Protein AF-A0A0J1BGK0-F1 (afdb_monomer_lite)

Secondary structure (DSSP, 8-state):
---SSTTHHHHHHHHHHHHHHHTTS-TTT-EEEEEEEETTEEEEEEEEEEE-TT--EEEEEEEEEE------S---------

Foldseek 3Di:
DPPPDPCPVVFVVVC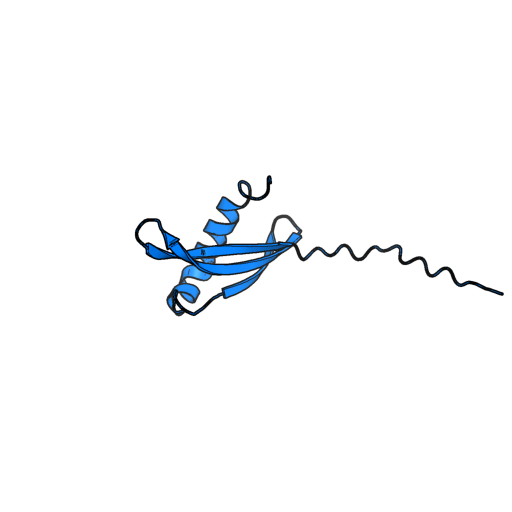VVCVVVVVVDDLVPDKDWDFDDDPNFTKIWIWHWDQDPVGDTDITTDDIDGPPPPPPPPPPPPPPDD

Sequence (82 aa):
MKILTENKDLYKNLLKRFNKLLSTLDVNSDFLEISTHYNGAQIQVRICGRPDEANNLSWDVVRVINNSIVIPSELHTSTLEK

Structure (mmCIF, N/CA/C/O backbone):
data_AF-A0A0J1BGK0-F1
#
_entry.id   AF-A0A0J1BGK0-F1
#
loop_
_atom_site.group_PDB
_atom_site.id
_atom_site.type_symbol
_atom_site.label_atom_id
_atom_site.label_alt_id
_atom_site.label_comp_id
_atom_site.label_asym_id
_atom_sit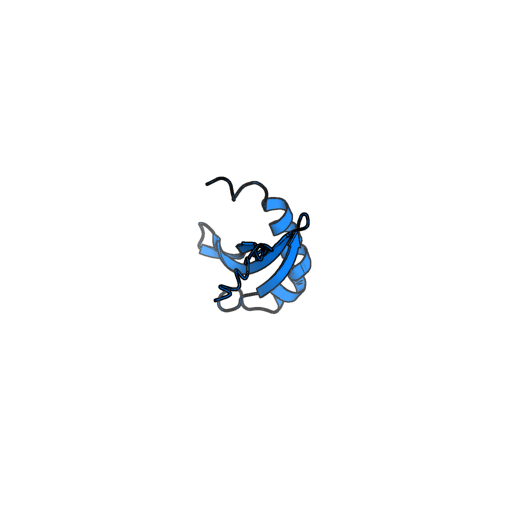e.label_entity_id
_atom_site.label_seq_id
_atom_site.pdbx_PDB_ins_code
_atom_site.Cartn_x
_atom_site.Cartn_y
_atom_site.Cartn_z
_atom_site.occupancy
_atom_site.B_iso_or_equiv
_atom_site.auth_seq_id
_atom_site.auth_comp_id
_atom_site.auth_asym_id
_atom_site.auth_atom_id
_atom_site.pdbx_PDB_model_num
ATOM 1 N N . MET A 1 1 ? -10.312 18.167 -4.810 1.00 36.84 1 MET A N 1
ATOM 2 C CA . MET A 1 1 ? -9.770 16.909 -4.247 1.00 36.84 1 MET A CA 1
ATOM 3 C C . MET A 1 1 ? -8.823 17.241 -3.100 1.00 36.84 1 MET A C 1
ATOM 5 O O . MET A 1 1 ? -7.736 17.731 -3.358 1.00 36.84 1 MET A O 1
ATOM 9 N N . LYS A 1 2 ? -9.246 17.051 -1.844 1.00 30.95 2 LYS A N 1
ATOM 10 C CA . LYS A 1 2 ? -8.506 17.440 -0.620 1.00 30.95 2 LYS A CA 1
ATOM 11 C C . LYS A 1 2 ? -8.049 16.224 0.216 1.00 30.95 2 LYS A C 1
ATOM 13 O O . LYS A 1 2 ? -7.858 16.339 1.411 1.00 30.95 2 LYS A O 1
ATOM 18 N N . ILE A 1 3 ? -7.908 15.049 -0.409 1.00 43.94 3 ILE A N 1
ATOM 19 C CA . ILE A 1 3 ? -7.715 13.754 0.287 1.00 43.94 3 ILE A CA 1
ATOM 20 C C . ILE A 1 3 ? -6.219 13.399 0.484 1.00 43.94 3 ILE A C 1
ATOM 22 O O . ILE A 1 3 ? -5.873 12.526 1.275 1.00 43.94 3 ILE A O 1
ATOM 26 N N . LEU A 1 4 ? -5.299 14.072 -0.219 1.00 45.78 4 LEU A N 1
ATOM 27 C CA . LEU A 1 4 ? -3.918 13.587 -0.376 1.00 45.78 4 LEU A CA 1
ATOM 28 C C . LEU A 1 4 ? -2.929 14.021 0.721 1.00 45.78 4 LEU A C 1
ATOM 30 O O . LEU A 1 4 ? -1.906 13.362 0.895 1.00 45.78 4 LEU A O 1
ATOM 34 N N . THR A 1 5 ? -3.179 15.111 1.450 1.00 43.91 5 THR A N 1
ATOM 35 C CA . THR A 1 5 ? -2.139 15.725 2.299 1.00 43.91 5 THR A CA 1
ATOM 36 C C . THR A 1 5 ? -2.106 15.206 3.739 1.00 43.91 5 THR A C 1
ATOM 38 O O . THR A 1 5 ? -1.017 15.082 4.291 1.00 43.91 5 THR A O 1
ATOM 41 N N . GLU A 1 6 ? -3.246 14.836 4.331 1.00 51.78 6 GLU A N 1
ATOM 42 C CA . GLU A 1 6 ? -3.338 14.395 5.741 1.00 51.78 6 GLU A CA 1
ATOM 43 C C . GLU A 1 6 ? -2.894 12.939 5.978 1.00 51.78 6 GLU A C 1
ATOM 45 O O . GLU A 1 6 ? -2.736 12.511 7.115 1.00 51.78 6 GLU A O 1
ATOM 50 N N . ASN A 1 7 ? -2.627 12.169 4.921 1.00 66.25 7 ASN A N 1
ATOM 51 C CA . ASN A 1 7 ? -2.347 10.734 5.030 1.00 66.25 7 ASN A CA 1
ATOM 52 C C . ASN A 1 7 ? -0.852 10.355 4.993 1.00 66.25 7 ASN A C 1
ATOM 54 O O . ASN A 1 7 ? -0.511 9.179 5.120 1.00 66.25 7 ASN A O 1
ATOM 58 N N . LYS A 1 8 ? 0.071 11.314 4.831 1.00 75.19 8 LYS A N 1
ATOM 59 C CA . LYS A 1 8 ? 1.502 10.996 4.637 1.00 75.19 8 LYS A CA 1
ATOM 60 C C . LYS A 1 8 ? 2.135 10.287 5.838 1.00 75.19 8 LYS A C 1
ATOM 62 O O . LYS A 1 8 ? 2.918 9.356 5.647 1.00 75.19 8 LYS A O 1
ATOM 67 N N . ASP A 1 9 ? 1.790 10.693 7.057 1.00 83.44 9 ASP A N 1
ATOM 68 C CA . ASP A 1 9 ? 2.325 10.061 8.268 1.00 83.44 9 ASP A CA 1
ATOM 69 C C . ASP A 1 9 ? 1.722 8.674 8.497 1.00 83.44 9 ASP A C 1
ATOM 71 O O . ASP A 1 9 ? 2.441 7.740 8.856 1.00 83.44 9 ASP A O 1
ATOM 75 N N . LEU A 1 10 ? 0.427 8.500 8.202 1.00 83.56 10 LEU A N 1
ATOM 76 C CA . LEU A 1 10 ? -0.217 7.186 8.185 1.00 83.56 10 LEU A CA 1
ATOM 77 C C . LEU A 1 10 ? 0.517 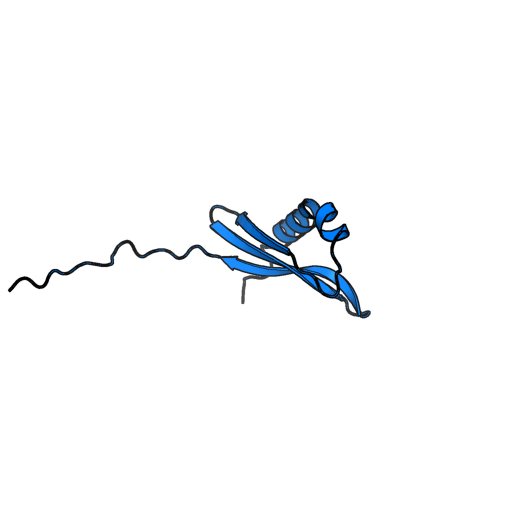6.235 7.230 1.00 83.56 10 LEU A C 1
ATOM 79 O O . LEU A 1 10 ? 0.839 5.115 7.619 1.00 83.56 10 LEU A O 1
ATOM 83 N N . TYR A 1 11 ? 0.830 6.682 6.011 1.00 88.31 11 TYR A N 1
ATOM 84 C CA . TYR A 1 11 ? 1.473 5.833 5.003 1.00 88.31 11 TYR A CA 1
ATOM 85 C C . TYR A 1 11 ? 2.871 5.408 5.436 1.00 88.31 11 TYR A C 1
ATOM 87 O O . TYR A 1 11 ? 3.185 4.219 5.421 1.00 88.31 11 TYR A O 1
ATOM 95 N N . LYS A 1 12 ? 3.682 6.357 5.918 1.00 89.50 12 LYS A N 1
ATOM 96 C CA . LYS A 1 12 ? 5.012 6.062 6.466 1.00 89.50 12 LYS A CA 1
ATOM 97 C C . LYS A 1 12 ? 4.942 5.066 7.623 1.00 89.50 12 LYS A C 1
ATOM 99 O O . LYS A 1 12 ? 5.737 4.128 7.674 1.00 89.50 12 LYS A O 1
ATOM 104 N N . ASN A 1 13 ? 3.984 5.242 8.533 1.00 90.06 13 ASN A N 1
ATOM 105 C CA . ASN A 1 13 ? 3.804 4.349 9.674 1.00 90.06 13 ASN A CA 1
ATOM 106 C C . ASN A 1 13 ? 3.380 2.939 9.246 1.00 90.06 13 ASN A C 1
ATOM 108 O O . ASN A 1 13 ? 3.906 1.963 9.783 1.00 90.06 13 ASN A O 1
ATOM 112 N N . LEU A 1 14 ? 2.479 2.813 8.268 1.00 90.31 14 LEU A N 1
ATOM 113 C CA . LEU A 1 14 ? 2.061 1.520 7.725 1.00 90.31 14 LEU A CA 1
ATOM 114 C C . LEU A 1 14 ? 3.223 0.805 7.031 1.00 90.31 14 LEU A C 1
ATOM 116 O O . LEU A 1 14 ? 3.522 -0.335 7.380 1.00 90.31 14 LEU A O 1
ATOM 120 N N . LEU A 1 15 ? 3.937 1.483 6.130 1.00 92.38 15 LEU A N 1
ATOM 121 C CA . LEU A 1 15 ? 5.092 0.904 5.439 1.00 92.38 15 LEU A CA 1
ATOM 122 C C . LEU A 1 15 ? 6.168 0.445 6.430 1.00 92.38 15 LEU A C 1
ATOM 124 O O . LEU A 1 15 ? 6.663 -0.675 6.332 1.00 92.38 15 LEU A O 1
ATOM 128 N N . LYS A 1 16 ? 6.470 1.254 7.454 1.00 93.69 16 LYS A N 1
ATOM 129 C CA . LYS A 1 16 ? 7.421 0.876 8.509 1.00 93.69 16 LYS A CA 1
ATOM 130 C C . LYS A 1 16 ? 6.946 -0.339 9.308 1.00 93.69 16 LYS A C 1
ATOM 132 O O . LYS A 1 16 ? 7.738 -1.240 9.575 1.00 93.69 16 LYS A O 1
ATOM 137 N N . ARG A 1 17 ? 5.665 -0.374 9.689 1.00 93.31 17 ARG A N 1
ATOM 138 C CA . ARG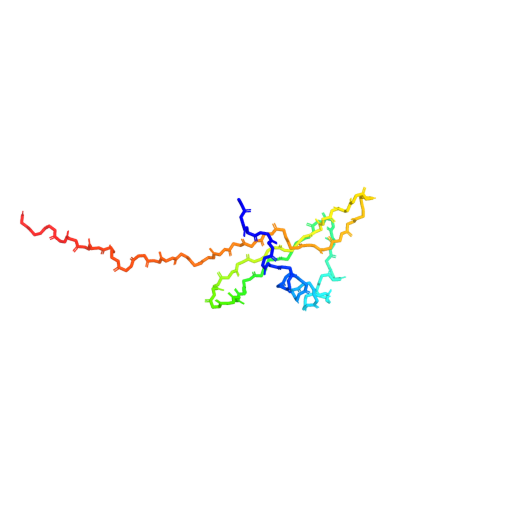 A 1 17 ? 5.071 -1.464 10.478 1.00 93.31 17 ARG A CA 1
ATOM 139 C C . ARG A 1 17 ? 5.099 -2.794 9.730 1.00 93.31 17 ARG A C 1
ATOM 141 O O . ARG A 1 17 ? 5.370 -3.822 10.344 1.00 93.31 17 ARG A O 1
ATOM 148 N N . PHE A 1 18 ? 4.829 -2.770 8.429 1.00 93.38 18 PHE A N 1
ATOM 149 C CA . PHE A 1 18 ? 4.742 -3.974 7.606 1.00 93.38 18 PHE A CA 1
ATOM 150 C C . PHE A 1 18 ? 6.021 -4.280 6.823 1.00 93.38 18 PHE A C 1
ATOM 152 O O . PHE A 1 18 ? 6.048 -5.278 6.116 1.00 93.38 18 PHE A O 1
ATOM 159 N N . ASN A 1 19 ? 7.102 -3.513 6.999 1.00 93.56 19 ASN A N 1
ATOM 160 C CA . ASN A 1 19 ? 8.351 -3.663 6.242 1.00 93.56 19 ASN A CA 1
ATOM 161 C C . ASN A 1 19 ? 8.872 -5.111 6.191 1.00 93.56 19 ASN A C 1
ATOM 163 O O . ASN A 1 19 ? 9.201 -5.623 5.127 1.00 93.56 19 ASN A O 1
ATOM 167 N N . LYS A 1 20 ? 8.882 -5.814 7.332 1.00 95.19 20 LYS A N 1
ATOM 168 C CA . LYS A 1 20 ? 9.338 -7.212 7.390 1.00 95.19 20 LYS A CA 1
ATOM 169 C C . LYS A 1 20 ? 8.452 -8.156 6.568 1.00 95.19 20 LYS A C 1
ATOM 171 O O . LYS A 1 20 ? 8.969 -9.069 5.942 1.00 95.19 20 LYS A O 1
ATOM 176 N N . LEU A 1 21 ? 7.139 -7.935 6.558 1.00 93.38 21 LEU A N 1
ATOM 177 C CA . LEU A 1 21 ? 6.210 -8.726 5.748 1.00 93.38 21 LEU A CA 1
ATOM 178 C C . LEU A 1 21 ? 6.344 -8.368 4.264 1.00 93.38 21 LEU A C 1
ATOM 180 O O . LEU A 1 21 ? 6.406 -9.243 3.417 1.00 93.38 21 LEU A O 1
ATOM 184 N N . LEU A 1 22 ? 6.457 -7.080 3.949 1.00 94.56 22 LEU A N 1
ATOM 185 C CA . LEU A 1 22 ? 6.664 -6.605 2.583 1.00 94.56 22 LEU A CA 1
ATOM 186 C C . LEU A 1 22 ? 7.981 -7.125 1.983 1.00 94.56 22 LEU A C 1
ATOM 188 O O . LEU A 1 22 ? 8.040 -7.380 0.788 1.00 94.56 22 LEU A O 1
ATOM 192 N N . SER A 1 23 ? 9.020 -7.350 2.799 1.00 93.88 23 SER A N 1
ATOM 193 C CA . SER A 1 23 ? 10.281 -7.947 2.330 1.00 93.88 23 SER A CA 1
ATOM 194 C C . SER A 1 23 ? 10.186 -9.426 1.942 1.00 93.88 23 SER A C 1
ATOM 196 O O . SER A 1 23 ? 11.121 -9.945 1.340 1.00 93.88 23 SER A O 1
ATOM 198 N N . THR A 1 24 ? 9.092 -10.115 2.286 1.00 96.00 24 THR A N 1
ATOM 199 C CA . THR A 1 24 ? 8.861 -11.515 1.888 1.00 96.00 24 THR A CA 1
ATOM 200 C C . THR A 1 24 ? 7.959 -11.649 0.662 1.00 96.00 24 THR A C 1
ATOM 202 O O . THR A 1 24 ? 7.670 -12.770 0.262 1.00 96.00 24 THR A O 1
ATOM 205 N N . LEU A 1 25 ? 7.481 -10.532 0.112 1.00 94.75 25 LEU A N 1
ATOM 206 C CA . LEU A 1 25 ? 6.571 -10.474 -1.030 1.00 94.75 25 LEU A CA 1
ATOM 207 C C . LEU A 1 25 ? 7.303 -9.955 -2.272 1.00 94.75 25 LEU A C 1
ATOM 209 O O . LEU A 1 25 ? 8.269 -9.195 -2.161 1.00 94.75 25 LEU A O 1
ATOM 213 N N . ASP A 1 26 ? 6.821 -10.325 -3.453 1.00 94.75 26 ASP A N 1
ATOM 214 C CA . ASP A 1 26 ? 7.312 -9.784 -4.718 1.00 94.75 26 ASP A CA 1
ATOM 215 C C . ASP A 1 26 ? 6.627 -8.449 -5.035 1.00 94.75 26 ASP A C 1
ATOM 217 O O . ASP A 1 26 ? 5.436 -8.384 -5.328 1.00 94.75 26 ASP A O 1
ATOM 221 N N . VAL A 1 27 ? 7.406 -7.367 -5.043 1.00 93.94 27 VAL A N 1
ATOM 222 C CA . VAL A 1 27 ? 6.922 -6.006 -5.321 1.00 93.94 27 VAL A CA 1
ATOM 223 C C . VAL A 1 27 ? 6.263 -5.850 -6.703 1.00 93.94 27 VAL A C 1
ATOM 225 O O . VAL A 1 27 ? 5.506 -4.901 -6.906 1.00 93.94 27 VAL A O 1
ATOM 228 N N . ASN A 1 28 ? 6.533 -6.752 -7.653 1.00 92.50 28 ASN A N 1
ATOM 229 C CA . ASN A 1 28 ? 5.969 -6.699 -9.005 1.00 92.50 28 ASN A CA 1
ATOM 230 C C . ASN A 1 28 ? 4.564 -7.297 -9.102 1.00 92.50 28 ASN A C 1
ATOM 232 O O . ASN A 1 28 ? 3.783 -6.884 -9.960 1.00 92.50 28 ASN A O 1
ATOM 236 N N . SER A 1 29 ? 4.270 -8.306 -8.285 1.00 93.25 29 SER A N 1
ATOM 237 C CA . SER A 1 29 ? 3.101 -9.171 -8.469 1.00 93.25 29 SER A CA 1
ATOM 238 C C . SER A 1 29 ? 2.202 -9.244 -7.237 1.00 93.25 29 SER A C 1
ATOM 240 O O . SER A 1 29 ? 0.989 -9.422 -7.377 1.00 93.25 29 SER A O 1
ATOM 242 N N . ASP A 1 30 ? 2.760 -9.016 -6.050 1.00 96.25 30 ASP A N 1
ATOM 243 C CA . ASP A 1 30 ? 2.043 -9.118 -4.790 1.00 96.25 30 ASP A CA 1
ATOM 244 C C . ASP A 1 30 ? 1.501 -7.771 -4.302 1.00 96.25 30 ASP A C 1
ATOM 246 O O . ASP A 1 30 ? 1.940 -6.672 -4.658 1.00 96.25 30 ASP A O 1
ATOM 250 N N . PHE A 1 31 ? 0.529 -7.869 -3.402 1.00 94.00 31 PHE A N 1
ATOM 251 C CA . PHE A 1 31 ? -0.012 -6.739 -2.668 1.00 94.00 31 PHE A CA 1
ATOM 252 C C . PHE A 1 31 ? -0.383 -7.155 -1.246 1.00 94.00 31 PHE A C 1
ATOM 254 O O . PHE A 1 31 ? -0.630 -8.324 -0.955 1.00 94.00 31 PHE A O 1
ATOM 261 N N . LEU A 1 32 ? -0.464 -6.169 -0.357 1.00 94.00 32 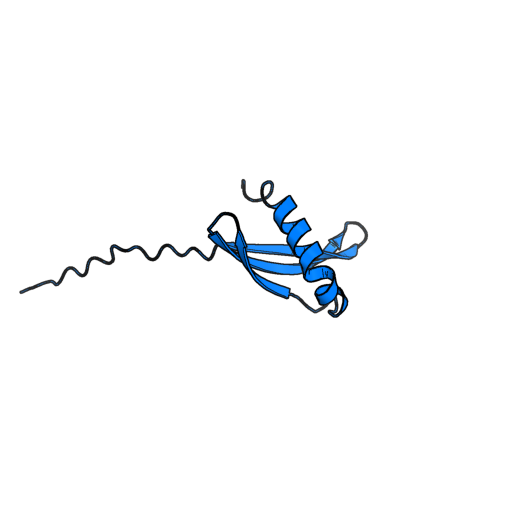LEU A N 1
ATOM 262 C CA . LEU A 1 32 ? -0.899 -6.353 1.021 1.00 94.00 32 LEU A CA 1
ATOM 263 C C . LEU A 1 32 ? -2.160 -5.526 1.280 1.00 94.00 32 LEU A C 1
ATOM 265 O O . LEU A 1 32 ? -2.146 -4.301 1.143 1.00 94.00 32 LEU A O 1
ATOM 269 N N . GLU A 1 33 ? -3.245 -6.191 1.677 1.00 93.12 33 GLU A N 1
ATOM 270 C CA . GLU A 1 33 ? -4.483 -5.546 2.121 1.00 93.12 33 GLU A CA 1
ATOM 271 C C . GLU A 1 33 ? -4.655 -5.658 3.629 1.00 93.12 33 GLU A C 1
ATOM 273 O O . GLU A 1 33 ? -4.574 -6.738 4.211 1.00 93.12 33 GLU A O 1
ATOM 278 N N . ILE A 1 34 ? -4.900 -4.519 4.272 1.00 90.19 34 ILE A N 1
ATOM 279 C CA . ILE A 1 34 ? -5.005 -4.411 5.724 1.00 90.19 34 ILE A CA 1
ATOM 280 C C . ILE A 1 34 ? -6.286 -3.665 6.068 1.00 90.19 34 ILE A C 1
ATOM 282 O O . ILE A 1 34 ? -6.526 -2.566 5.574 1.00 90.19 34 ILE A O 1
ATOM 286 N N . SER A 1 35 ? -7.077 -4.225 6.979 1.00 89.38 35 SER A N 1
ATOM 287 C CA . SER A 1 35 ? -8.135 -3.483 7.670 1.00 89.38 35 SER A CA 1
ATOM 288 C C . SER A 1 35 ? -7.573 -2.940 8.985 1.00 89.38 35 SER A C 1
ATOM 290 O O . SER A 1 35 ? -7.089 -3.707 9.814 1.00 89.38 35 SER A O 1
ATOM 292 N N . THR A 1 36 ? -7.599 -1.623 9.183 1.00 84.38 36 THR A N 1
ATOM 293 C CA . THR A 1 36 ? -7.090 -0.959 10.395 1.00 84.38 36 TH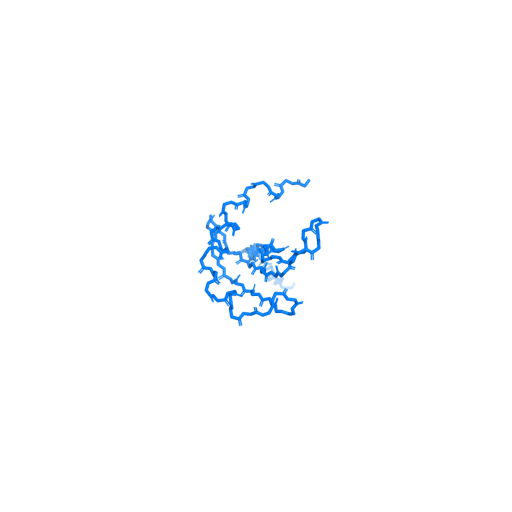R A CA 1
ATOM 294 C C . THR A 1 36 ? -8.002 0.193 10.808 1.00 84.38 36 THR A C 1
ATOM 296 O O . THR A 1 36 ? -8.911 0.566 10.079 1.00 84.38 36 THR A O 1
ATOM 299 N N . HIS A 1 37 ? -7.763 0.767 11.982 1.00 82.88 37 HIS A N 1
ATOM 300 C CA . HIS A 1 37 ? -8.418 1.997 12.417 1.00 82.88 37 HIS A CA 1
ATOM 301 C C . HIS A 1 37 ? -7.436 3.168 12.336 1.00 82.88 37 HIS A C 1
ATOM 303 O O . HIS A 1 37 ? -6.255 3.009 12.654 1.00 82.88 37 HIS A O 1
ATOM 309 N N . TYR A 1 38 ? -7.919 4.335 11.919 1.00 79.31 38 TYR A N 1
ATOM 310 C CA . TYR A 1 38 ? -7.168 5.588 11.927 1.00 79.31 38 TYR A CA 1
ATOM 311 C C . TYR A 1 38 ? -8.106 6.743 12.276 1.00 79.31 38 TYR A C 1
ATOM 313 O O . TYR A 1 38 ? -9.177 6.862 11.687 1.00 79.31 38 TYR A O 1
ATOM 321 N N . ASN A 1 39 ? -7.729 7.564 13.262 1.00 79.62 39 ASN A N 1
ATOM 322 C CA . ASN A 1 39 ? -8.548 8.669 13.782 1.00 79.62 39 ASN A CA 1
ATOM 323 C C . ASN A 1 39 ? -10.010 8.273 14.082 1.00 79.62 39 ASN A C 1
ATOM 325 O O . ASN A 1 39 ? -10.941 9.006 13.769 1.00 79.62 39 ASN A O 1
ATOM 329 N N . GLY A 1 40 ? -10.214 7.086 14.663 1.00 79.31 40 GLY A N 1
ATOM 330 C CA . GLY A 1 40 ? -11.543 6.574 15.022 1.00 79.31 40 GLY A CA 1
ATOM 331 C C . GLY A 1 40 ? -12.366 5.997 13.862 1.00 79.31 40 GLY A C 1
ATOM 332 O O . GLY A 1 40 ? -13.419 5.425 14.115 1.00 79.31 40 GLY A O 1
ATOM 333 N N . ALA A 1 41 ? -11.889 6.079 12.617 1.00 77.94 41 ALA A N 1
ATOM 334 C CA . ALA A 1 41 ? -12.546 5.483 11.456 1.00 77.94 41 ALA A CA 1
ATOM 335 C C . ALA A 1 41 ? -11.916 4.133 11.091 1.00 77.94 41 ALA A C 1
ATOM 337 O O . ALA A 1 41 ? -10.689 3.984 11.108 1.00 77.94 41 ALA A O 1
ATOM 338 N N . GLN A 1 42 ? -12.746 3.156 10.715 1.00 82.94 42 GLN A N 1
ATOM 339 C CA . GLN A 1 42 ? -12.263 1.912 10.122 1.00 82.94 42 GLN A CA 1
ATOM 340 C C . GLN A 1 42 ? -11.888 2.158 8.658 1.00 82.94 42 GLN A C 1
ATOM 342 O O . GLN A 1 42 ? -12.706 2.588 7.842 1.00 82.94 42 GLN A O 1
ATOM 347 N N . ILE A 1 43 ? -10.643 1.850 8.320 1.00 84.81 43 ILE A N 1
ATOM 348 C CA . ILE A 1 43 ? -10.094 2.002 6.980 1.00 84.81 43 ILE A CA 1
ATOM 349 C C . ILE A 1 43 ? -9.563 0.671 6.451 1.00 84.81 43 ILE A C 1
ATOM 351 O O . ILE A 1 43 ? -9.003 -0.143 7.186 1.00 84.81 43 ILE A O 1
ATOM 355 N N . GLN A 1 44 ? -9.706 0.466 5.149 1.00 88.19 44 GLN A N 1
ATOM 356 C CA . GLN A 1 44 ? -9.007 -0.573 4.406 1.00 88.19 44 GLN A CA 1
ATOM 357 C C . GLN A 1 44 ? -7.902 0.064 3.584 1.00 88.19 44 GLN A C 1
ATOM 359 O O . GLN A 1 44 ? -8.145 1.004 2.830 1.00 88.19 44 GLN A O 1
ATOM 364 N N . VAL A 1 45 ? -6.689 -0.448 3.736 1.00 90.06 45 VAL A N 1
ATOM 365 C CA . VAL A 1 45 ? -5.502 0.052 3.055 1.00 90.06 45 VAL A CA 1
ATOM 366 C C . VAL A 1 45 ? -4.936 -1.037 2.161 1.00 90.06 45 VAL A C 1
ATOM 368 O O . VAL A 1 45 ? -4.774 -2.172 2.608 1.00 90.06 45 VAL A O 1
ATOM 371 N N . ARG A 1 46 ? -4.600 -0.681 0.919 1.00 91.38 46 ARG A N 1
ATOM 372 C CA . ARG A 1 46 ? -3.842 -1.540 0.004 1.00 91.38 46 ARG A CA 1
ATOM 373 C C . ARG A 1 46 ? -2.448 -0.963 -0.222 1.00 91.38 46 ARG A C 1
ATOM 375 O O . ARG A 1 46 ? -2.317 0.208 -0.585 1.00 91.38 46 ARG A O 1
ATOM 382 N N . ILE A 1 47 ? -1.439 -1.806 -0.034 1.00 93.62 47 ILE A N 1
ATOM 383 C CA . ILE A 1 47 ? -0.027 -1.527 -0.302 1.00 93.62 47 ILE A CA 1
ATOM 384 C C . ILE A 1 47 ? 0.400 -2.369 -1.507 1.00 93.62 47 ILE A C 1
ATOM 386 O O . ILE A 1 47 ? 0.184 -3.580 -1.502 1.00 93.62 47 ILE A O 1
ATOM 390 N N . CYS A 1 48 ? 0.984 -1.749 -2.531 1.00 93.75 48 CYS A N 1
ATOM 391 C CA . CYS A 1 48 ? 1.540 -2.458 -3.688 1.00 93.75 48 CYS A CA 1
ATOM 392 C C . CYS A 1 48 ? 2.782 -1.745 -4.237 1.00 93.75 48 CYS A C 1
ATOM 394 O O . CYS A 1 48 ? 3.089 -0.623 -3.827 1.00 93.75 48 CYS A O 1
ATOM 396 N N . GLY A 1 49 ? 3.500 -2.401 -5.150 1.00 92.62 49 GLY A N 1
ATOM 397 C CA . GLY A 1 49 ? 4.607 -1.781 -5.868 1.00 92.62 49 GLY A CA 1
ATOM 398 C C . GLY A 1 49 ? 4.146 -0.585 -6.699 1.00 92.62 49 GLY A C 1
ATOM 399 O O . GLY A 1 49 ? 3.145 -0.656 -7.416 1.00 92.62 49 GLY A O 1
ATOM 400 N N . ARG A 1 50 ? 4.882 0.520 -6.602 1.00 91.06 50 ARG A N 1
ATOM 401 C CA . ARG A 1 50 ? 4.698 1.722 -7.411 1.00 91.06 50 ARG A CA 1
ATOM 402 C C . ARG A 1 50 ? 6.029 2.123 -8.046 1.00 91.06 50 ARG A C 1
ATOM 404 O O . ARG A 1 50 ? 7.019 2.229 -7.317 1.00 91.06 50 ARG A O 1
ATOM 411 N N . PRO A 1 51 ? 6.065 2.349 -9.370 1.00 91.00 51 PRO A N 1
ATOM 412 C CA . PRO A 1 51 ? 7.269 2.822 -10.034 1.00 91.00 51 PRO A CA 1
ATOM 413 C C . PRO A 1 51 ? 7.509 4.300 -9.713 1.00 91.00 51 PRO A C 1
ATOM 415 O O . PRO A 1 51 ? 6.566 5.097 -9.672 1.00 91.00 51 PRO A O 1
ATOM 418 N N . ASP A 1 52 ? 8.769 4.656 -9.483 1.00 89.12 52 ASP A N 1
ATOM 419 C CA . ASP A 1 52 ? 9.235 6.042 -9.467 1.00 89.12 52 ASP A CA 1
ATOM 420 C C . ASP A 1 52 ? 9.504 6.566 -10.896 1.00 89.12 52 ASP A C 1
ATOM 422 O O . ASP A 1 52 ? 9.278 5.873 -11.890 1.00 89.12 52 ASP A O 1
ATOM 426 N N . GLU A 1 53 ? 9.980 7.809 -11.018 1.00 90.94 53 GLU A N 1
ATOM 427 C CA . GLU A 1 53 ? 10.304 8.431 -12.316 1.00 90.94 53 GLU A CA 1
ATOM 428 C C . GLU A 1 53 ? 11.423 7.701 -13.081 1.00 90.94 53 GLU A C 1
ATOM 430 O O . GLU A 1 53 ? 11.517 7.818 -14.301 1.00 90.94 53 GLU A O 1
ATOM 435 N N . ALA A 1 54 ? 12.250 6.924 -12.379 1.00 92.75 54 ALA A N 1
ATOM 436 C CA . ALA A 1 54 ? 13.309 6.098 -12.944 1.00 92.75 54 ALA A CA 1
ATOM 437 C C . ALA A 1 54 ? 12.865 4.637 -13.164 1.00 92.75 54 ALA A C 1
ATOM 439 O O . ALA A 1 54 ? 13.690 3.787 -13.500 1.00 92.75 54 ALA A O 1
ATOM 440 N N . ASN A 1 55 ? 11.566 4.351 -13.016 1.00 87.06 55 ASN A N 1
ATOM 441 C CA . ASN A 1 55 ? 10.954 3.032 -13.147 1.00 87.06 55 ASN A CA 1
ATOM 442 C C . ASN A 1 55 ? 11.427 1.999 -12.103 1.00 87.06 55 ASN A C 1
ATOM 444 O O . ASN A 1 55 ? 11.262 0.794 -12.303 1.00 87.06 55 ASN A O 1
ATOM 448 N N . ASN A 1 56 ? 11.983 2.445 -10.972 1.00 90.69 56 ASN A N 1
ATOM 449 C CA . ASN A 1 56 ? 12.265 1.570 -9.837 1.00 90.69 56 ASN A CA 1
ATOM 450 C C . ASN A 1 56 ? 10.990 1.360 -9.024 1.00 90.69 56 ASN A C 1
ATOM 452 O O . ASN A 1 56 ? 10.289 2.314 -8.683 1.00 90.69 56 ASN A O 1
ATOM 456 N N . LEU A 1 57 ? 10.700 0.109 -8.673 1.00 89.31 57 LEU A N 1
ATOM 457 C CA . LEU A 1 57 ? 9.538 -0.227 -7.859 1.00 89.31 57 LEU A CA 1
ATOM 458 C C . LEU A 1 57 ? 9.840 -0.089 -6.368 1.00 89.31 57 LEU A C 1
ATOM 460 O O . LEU A 1 57 ? 10.828 -0.618 -5.861 1.00 89.31 57 LEU A O 1
ATOM 464 N N . SER A 1 58 ? 8.932 0.567 -5.652 1.00 92.56 58 SER A N 1
ATOM 465 C CA . SER A 1 58 ? 8.927 0.615 -4.190 1.00 92.56 58 SER A CA 1
ATOM 466 C C . SER A 1 58 ? 7.517 0.402 -3.646 1.00 92.56 58 SER A C 1
ATOM 468 O O . SER A 1 58 ? 6.531 0.662 -4.333 1.00 92.56 58 SER A O 1
ATOM 470 N N . TRP A 1 59 ? 7.408 -0.106 -2.419 1.00 94.38 59 TRP A N 1
ATOM 471 C CA . TRP A 1 59 ? 6.111 -0.283 -1.770 1.00 94.38 59 TRP A CA 1
ATOM 472 C C . TRP A 1 59 ? 5.481 1.073 -1.455 1.00 94.38 59 TRP A C 1
ATOM 474 O O . TRP A 1 59 ? 6.076 1.885 -0.746 1.00 94.38 59 TRP A O 1
ATOM 484 N N . ASP A 1 60 ? 4.255 1.285 -1.925 1.00 91.56 60 ASP A N 1
ATOM 485 C CA . ASP A 1 60 ? 3.486 2.498 -1.663 1.00 91.56 60 ASP A CA 1
ATOM 486 C C . ASP A 1 60 ? 2.046 2.163 -1.260 1.00 91.56 60 ASP A C 1
ATOM 488 O O . ASP A 1 60 ? 1.493 1.111 -1.597 1.00 91.56 60 ASP A O 1
ATOM 492 N N . VAL A 1 61 ? 1.426 3.077 -0.520 1.00 89.56 61 VAL A N 1
ATOM 493 C CA . VAL A 1 61 ? 0.013 2.992 -0.161 1.00 89.56 61 VAL A CA 1
ATOM 494 C C . VAL A 1 61 ? -0.814 3.574 -1.302 1.00 89.56 61 VAL A C 1
ATOM 496 O O . VAL A 1 61 ? -0.893 4.789 -1.478 1.00 89.56 61 VAL A O 1
ATOM 499 N N . VAL A 1 62 ? -1.471 2.705 -2.069 1.00 83.81 62 VAL A N 1
ATOM 500 C CA . VAL A 1 62 ? -2.179 3.111 -3.296 1.00 83.81 62 VAL A CA 1
ATOM 501 C C . VAL A 1 62 ? -3.673 3.338 -3.104 1.00 83.81 62 VAL A C 1
ATOM 503 O O . VAL A 1 62 ? -4.306 4.016 -3.913 1.00 83.81 62 VAL A O 1
ATOM 506 N N . ARG A 1 63 ? -4.267 2.778 -2.045 1.00 76.38 63 ARG A N 1
ATOM 507 C CA . ARG A 1 63 ? -5.703 2.908 -1.778 1.00 76.38 63 ARG A CA 1
ATOM 508 C C . ARG A 1 63 ? -5.973 2.947 -0.285 1.00 76.38 63 ARG A C 1
ATOM 510 O O . ARG A 1 63 ? -5.506 2.077 0.443 1.00 76.38 63 ARG A O 1
ATOM 517 N N . VAL A 1 64 ? -6.798 3.906 0.125 1.00 74.38 64 VAL A N 1
ATOM 518 C CA . VAL A 1 64 ? -7.441 3.945 1.441 1.00 74.38 64 VAL A CA 1
ATOM 519 C C . VAL A 1 64 ? -8.943 4.040 1.217 1.00 74.38 64 VAL A C 1
ATOM 521 O O . VAL A 1 64 ? -9.423 5.013 0.639 1.00 74.38 64 VAL A O 1
ATOM 524 N N . ILE A 1 65 ? -9.684 3.021 1.635 1.00 75.69 65 ILE A N 1
ATOM 525 C CA . ILE A 1 65 ? -11.146 3.025 1.638 1.00 75.69 65 ILE A CA 1
ATOM 526 C C . ILE A 1 65 ? -11.583 3.270 3.070 1.00 75.69 65 ILE A C 1
ATOM 528 O O . ILE A 1 65 ? -11.204 2.519 3.966 1.00 75.69 65 ILE A O 1
ATOM 532 N N . ASN A 1 66 ? -12.383 4.303 3.296 1.00 66.38 66 ASN A N 1
ATOM 533 C CA . ASN A 1 66 ? -13.076 4.442 4.564 1.00 66.38 66 ASN A CA 1
ATOM 534 C C . ASN A 1 66 ? -14.343 3.579 4.503 1.00 66.38 66 ASN A C 1
ATOM 536 O O . ASN A 1 66 ? -15.288 3.933 3.802 1.00 66.38 66 ASN A O 1
ATOM 540 N N . ASN A 1 67 ? -14.340 2.449 5.213 1.00 58.19 67 ASN A N 1
ATOM 541 C CA . ASN A 1 67 ? -15.488 1.542 5.286 1.00 58.19 67 ASN A CA 1
ATOM 542 C C . ASN A 1 67 ? -16.455 1.924 6.408 1.00 58.19 67 ASN A C 1
ATOM 544 O O . ASN A 1 67 ? -17.288 1.110 6.800 1.00 58.19 67 ASN A O 1
ATOM 548 N N . SER A 1 68 ? -16.389 3.164 6.898 1.00 54.12 68 SER A N 1
ATOM 549 C CA . SER A 1 68 ? -17.457 3.749 7.705 1.00 54.12 68 SER A CA 1
ATOM 550 C C . SER A 1 68 ? -18.697 3.950 6.824 1.00 54.12 68 SER A C 1
ATOM 552 O O . SER A 1 68 ? -19.073 5.070 6.488 1.00 54.12 68 SER A O 1
ATOM 554 N N . ILE A 1 69 ? -19.326 2.852 6.402 1.00 51.22 69 ILE A N 1
ATOM 555 C CA . ILE A 1 69 ? -20.730 2.856 6.030 1.00 51.22 69 ILE A CA 1
ATOM 556 C C . ILE A 1 69 ? -21.447 3.234 7.318 1.00 51.22 69 ILE A C 1
ATOM 558 O O . ILE A 1 69 ? -21.545 2.445 8.257 1.00 51.22 69 ILE A O 1
ATOM 562 N N . VAL A 1 70 ? -21.902 4.480 7.375 1.00 44.28 70 VAL A N 1
ATOM 563 C CA . VAL A 1 70 ? -22.959 4.872 8.294 1.00 44.28 70 VAL A CA 1
ATOM 564 C C . VAL A 1 70 ? -24.149 4.017 7.879 1.00 44.28 70 VAL A C 1
ATOM 566 O O . VAL A 1 70 ? -24.738 4.273 6.834 1.00 44.28 70 VAL A O 1
ATOM 569 N N . ILE A 1 71 ? -24.455 2.951 8.622 1.00 50.56 71 ILE A N 1
ATOM 570 C CA . ILE A 1 71 ? -25.775 2.327 8.520 1.00 50.56 71 ILE A CA 1
ATOM 571 C C . ILE A 1 71 ? -26.724 3.422 9.008 1.00 50.56 71 ILE A C 1
ATOM 573 O O . ILE A 1 71 ? -26.623 3.796 10.178 1.00 50.56 71 ILE A O 1
ATOM 577 N N . PRO A 1 72 ? -27.576 4.012 8.151 1.00 43.97 72 PRO A N 1
ATOM 578 C CA . PRO A 1 72 ? -28.520 5.004 8.623 1.00 43.97 72 PRO A CA 1
ATOM 579 C C . PRO A 1 72 ? -29.444 4.285 9.600 1.00 43.97 72 PRO A C 1
ATOM 581 O O . PRO A 1 72 ? -30.158 3.360 9.216 1.00 43.97 72 PRO A O 1
ATOM 584 N N . SER A 1 73 ? -29.423 4.692 10.865 1.00 54.03 73 SER A N 1
ATOM 585 C CA . SER A 1 73 ? -30.292 4.152 11.917 1.00 54.03 73 SER A CA 1
ATOM 586 C C . SER A 1 73 ? -31.784 4.428 11.667 1.00 54.03 73 SER A C 1
ATOM 588 O O . SER A 1 73 ? -32.622 4.033 12.467 1.00 54.03 73 SER A O 1
ATOM 590 N N . GLU A 1 74 ? -32.125 5.100 10.565 1.00 55.12 74 GLU A N 1
ATOM 591 C CA . GLU A 1 74 ? -33.473 5.521 10.187 1.00 55.12 74 GLU A CA 1
ATOM 592 C C . GLU A 1 74 ? -33.950 4.819 8.907 1.00 55.12 74 GLU A C 1
ATOM 594 O O . GLU A 1 74 ? -34.475 5.437 7.983 1.00 55.12 74 GLU A O 1
ATOM 599 N N . LEU A 1 75 ? -33.821 3.494 8.835 1.00 53.44 75 LEU A N 1
ATOM 600 C CA . LEU A 1 75 ? -34.775 2.717 8.042 1.00 53.44 75 LEU A CA 1
ATOM 601 C C . LEU A 1 75 ? -36.072 2.657 8.851 1.00 53.44 75 LEU A C 1
ATOM 603 O O . LEU A 1 75 ? -36.348 1.696 9.564 1.00 53.44 75 LEU A O 1
ATOM 607 N N . HIS A 1 76 ? -36.833 3.751 8.780 1.00 48.12 76 HIS A N 1
ATOM 608 C CA . HIS A 1 76 ? -38.199 3.829 9.270 1.00 48.12 76 HIS A CA 1
ATOM 609 C C . HIS A 1 76 ? -38.995 2.714 8.580 1.00 48.12 76 HIS A C 1
ATOM 611 O O . HIS A 1 76 ? -39.438 2.851 7.438 1.00 48.12 76 HIS A O 1
ATOM 617 N N . THR A 1 77 ? -39.186 1.593 9.271 1.00 52.69 77 THR A N 1
ATOM 618 C CA . THR A 1 77 ? -40.278 0.670 8.985 1.00 52.69 77 THR A CA 1
ATOM 619 C C . THR A 1 77 ? -41.564 1.431 9.275 1.00 52.69 77 THR A C 1
ATOM 621 O O . THR A 1 77 ? -42.097 1.387 10.383 1.00 52.69 77 THR A O 1
ATOM 624 N N . SER A 1 78 ? -42.037 2.204 8.299 1.00 48.62 78 SER A N 1
ATOM 625 C CA . SER A 1 78 ? -43.439 2.588 8.258 1.00 48.62 78 SER A CA 1
ATOM 626 C C . SER A 1 78 ? -44.202 1.326 7.886 1.00 48.62 78 SER A C 1
ATOM 628 O O . SER A 1 78 ? -44.386 0.974 6.725 1.00 48.62 78 SER A O 1
ATOM 630 N N . THR A 1 79 ? -44.570 0.588 8.927 1.00 49.44 79 THR A N 1
ATOM 631 C CA . THR A 1 79 ? -45.697 -0.328 8.910 1.00 49.44 79 THR A CA 1
ATOM 632 C C . THR A 1 79 ? -46.881 0.450 8.340 1.00 49.44 79 THR A C 1
ATOM 634 O O . THR A 1 79 ? -47.457 1.297 9.020 1.00 49.44 79 THR A O 1
ATOM 637 N N . LEU A 1 80 ? -47.210 0.222 7.069 1.00 49.16 80 LEU A N 1
ATOM 638 C CA . LEU A 1 80 ? -48.519 0.578 6.539 1.00 49.16 80 LEU A CA 1
ATOM 639 C C . LEU A 1 80 ? -49.502 -0.423 7.143 1.00 49.16 80 LEU A C 1
ATOM 641 O O . LEU A 1 80 ? -49.730 -1.508 6.613 1.00 49.16 80 LEU A O 1
ATOM 645 N N . GLU A 1 81 ? -49.998 -0.079 8.329 1.00 50.88 81 GLU A N 1
ATOM 646 C CA . GLU A 1 81 ? -51.236 -0.641 8.839 1.00 50.88 81 GLU A CA 1
ATOM 647 C C . GLU A 1 81 ? -52.411 -0.121 7.998 1.00 50.88 81 GLU A C 1
ATOM 649 O O . GLU A 1 81 ? -52.570 1.090 7.837 1.00 50.88 81 GLU A O 1
ATOM 654 N N . LYS A 1 82 ? -53.249 -1.088 7.602 1.00 45.69 82 LYS A N 1
ATOM 655 C CA . LYS A 1 82 ? -54.613 -1.027 7.044 1.00 45.69 82 LYS A CA 1
ATOM 656 C C . LYS A 1 82 ? -54.778 -0.812 5.543 1.00 45.69 82 LYS A C 1
ATOM 658 O O . LYS A 1 82 ? -54.580 0.314 5.047 1.00 45.69 82 LYS A O 1
#

Radius of gyration: 18.64 Å; chains: 1; bounding box: 68×29×28 Å

pLDDT: mean 77.59, std 18.99, range [30.95, 96.25]